Protein AF-A0A177SYW4-F1 (afdb_monomer_lite)

pLDDT: mean 76.99, std 18.17, range [31.78, 97.81]

Radius of gyration: 23.11 Å; chains: 1; bounding box: 56×38×75 Å

InterPro domains:
  IPR057733 UBE2O-like, SH3-B domain [PF23043] (41-109)

Organism: NCBI:txid13290

Sequence (150 aa):
MELITLVVVATRSKVRVLWQDNKQTTEPATGLIPYYNLDEYDVWPGDFVVWERDSADSEHKVGVIQTMDPKERTALVRCYDTQDVAEEDNAAIERTATELVPVFELDVHGPDPVAFGAHRGDIVFISTRPNAPAWAPGRCRLRRLRWLPA

Structure (mmCIF, N/CA/C/O backbone):
data_AF-A0A177SYW4-F1
#
_entry.id   AF-A0A177SYW4-F1
#
loop_
_atom_site.group_PDB
_atom_site.id
_atom_site.type_symbol
_atom_site.label_atom_id
_atom_site.label_alt_id
_atom_site.label_comp_id
_atom_site.label_asym_id
_atom_site.label_entity_id
_atom_site.label_seq_id
_atom_site.pdbx_PDB_ins_code
_atom_site.Cartn_x
_atom_site.Cartn_y
_atom_site.Cartn_z
_atom_site.occupancy
_atom_site.B_iso_or_equiv
_atom_site.auth_seq_id
_atom_site.auth_comp_id
_atom_site.auth_asym_id
_atom_site.auth_atom_id
_atom_site.pdbx_PDB_model_num
ATOM 1 N N . MET A 1 1 ? -20.042 -21.258 50.680 1.00 62.09 1 MET A N 1
ATOM 2 C CA . MET A 1 1 ? -19.468 -21.168 49.322 1.00 62.09 1 MET A CA 1
ATOM 3 C C . MET A 1 1 ? -20.173 -20.003 48.661 1.00 62.09 1 MET A C 1
ATOM 5 O O . MET A 1 1 ? -21.389 -20.057 48.545 1.00 62.09 1 MET A O 1
ATOM 9 N N . GLU A 1 2 ? -19.466 -18.914 48.391 1.00 69.75 2 GLU A N 1
ATOM 10 C CA . GLU A 1 2 ? -20.064 -17.675 47.883 1.00 69.75 2 GLU A CA 1
ATOM 11 C C . GLU A 1 2 ? -19.912 -17.638 46.357 1.00 69.75 2 GLU A C 1
ATOM 13 O O . GLU A 1 2 ? -18.830 -17.919 45.841 1.00 69.75 2 GLU A O 1
ATOM 18 N N . LEU A 1 3 ? -21.004 -17.371 45.634 1.00 74.50 3 LEU A N 1
ATOM 19 C CA . LEU A 1 3 ? -21.021 -17.323 44.171 1.00 74.50 3 LEU A CA 1
ATOM 20 C C . LEU A 1 3 ? -20.802 -15.878 43.714 1.00 74.50 3 LEU A C 1
ATOM 22 O O . LEU A 1 3 ? -21.642 -15.019 43.968 1.00 74.50 3 LEU A O 1
ATOM 26 N N . ILE A 1 4 ? -19.701 -15.623 43.007 1.00 82.25 4 ILE A N 1
ATOM 27 C CA . ILE A 1 4 ? -19.405 -14.314 42.415 1.00 82.25 4 ILE A CA 1
ATOM 28 C C . ILE A 1 4 ? -19.694 -14.389 40.915 1.00 82.25 4 ILE A C 1
ATOM 30 O O . ILE A 1 4 ? -19.001 -15.084 40.173 1.00 82.25 4 ILE A O 1
ATOM 34 N N . THR A 1 5 ? -20.719 -13.668 40.464 1.00 84.62 5 THR A N 1
ATOM 35 C CA . THR A 1 5 ? -21.057 -13.518 39.042 1.00 84.62 5 THR A CA 1
ATOM 36 C C . THR A 1 5 ? -20.522 -12.198 38.500 1.00 84.62 5 THR A C 1
ATOM 38 O O . THR A 1 5 ? -20.840 -11.135 39.028 1.00 84.62 5 THR A O 1
ATOM 41 N N . LEU A 1 6 ? -19.743 -12.263 37.420 1.00 89.62 6 LEU A N 1
ATOM 42 C CA . LEU A 1 6 ? -19.262 -11.100 36.671 1.00 89.62 6 LEU A CA 1
ATOM 43 C C . LEU A 1 6 ? -20.089 -10.929 35.392 1.00 89.62 6 LEU A C 1
ATOM 45 O O . LEU A 1 6 ? -20.439 -11.917 34.747 1.00 89.62 6 LEU A O 1
ATOM 49 N N . VAL A 1 7 ? -20.362 -9.680 35.003 1.00 93.50 7 VAL A N 1
ATOM 50 C CA . VAL A 1 7 ? -21.015 -9.343 33.729 1.00 93.50 7 VAL A CA 1
ATOM 51 C C . VAL A 1 7 ? -20.065 -8.525 32.858 1.00 93.50 7 VAL A C 1
ATOM 53 O O . VAL A 1 7 ? -19.383 -7.619 33.340 1.00 93.50 7 VAL A O 1
ATOM 56 N N . VAL A 1 8 ? -20.004 -8.841 31.566 1.00 93.00 8 VAL A N 1
ATOM 57 C CA . VAL A 1 8 ? -19.232 -8.048 30.604 1.00 93.00 8 VAL A CA 1
ATOM 58 C C . VAL A 1 8 ? -20.008 -6.769 30.300 1.00 93.00 8 VAL A C 1
ATOM 60 O O . VAL A 1 8 ? -21.100 -6.823 29.746 1.00 93.00 8 VAL A O 1
ATOM 63 N N . VAL A 1 9 ? -19.437 -5.616 30.655 1.00 96.06 9 VAL A N 1
ATOM 64 C CA . VAL A 1 9 ? -20.058 -4.298 30.422 1.00 96.06 9 VAL A CA 1
ATOM 65 C C . VAL A 1 9 ? -19.729 -3.709 29.049 1.00 96.06 9 VAL A C 1
ATOM 67 O O . VAL A 1 9 ? -20.495 -2.907 28.527 1.00 96.06 9 VAL A O 1
ATOM 70 N N . ALA A 1 10 ? -18.591 -4.090 28.459 1.00 93.19 10 ALA A N 1
ATOM 71 C CA . ALA A 1 10 ? -18.179 -3.651 27.130 1.00 93.19 10 ALA A CA 1
ATOM 72 C C . ALA A 1 10 ? -17.085 -4.556 26.549 1.00 93.19 10 ALA A C 1
ATOM 74 O O . ALA A 1 10 ? -16.262 -5.109 27.279 1.00 93.19 10 ALA A O 1
ATOM 75 N N . THR A 1 11 ? -17.020 -4.611 25.221 1.00 94.50 11 THR A N 1
ATOM 76 C CA . THR A 1 11 ? -15.909 -5.201 24.466 1.00 94.50 11 THR A CA 1
ATOM 77 C C . THR A 1 11 ? -15.279 -4.117 23.604 1.00 94.50 11 THR A C 1
ATOM 79 O O . THR A 1 11 ? -15.980 -3.297 23.013 1.00 94.50 11 THR A O 1
ATOM 82 N N . ARG A 1 12 ? -13.947 -4.086 23.541 1.00 95.25 12 ARG A N 1
ATOM 83 C CA . ARG A 1 12 ? -13.200 -3.166 22.680 1.00 95.25 12 ARG A CA 1
ATOM 84 C C . ARG A 1 12 ? -12.204 -3.960 21.858 1.00 95.25 12 ARG A C 1
ATOM 86 O O . ARG A 1 12 ? -11.442 -4.743 22.417 1.00 95.25 12 ARG A O 1
ATOM 93 N N . SER A 1 13 ? -12.186 -3.697 20.559 1.00 96.50 13 SER A N 1
ATOM 94 C CA . SER A 1 13 ? -11.245 -4.310 19.627 1.00 96.50 13 SER A CA 1
ATOM 95 C C . SER A 1 13 ? -10.260 -3.264 19.126 1.00 96.50 13 SER A C 1
ATOM 97 O O . SER A 1 13 ? -10.625 -2.112 18.872 1.00 96.50 13 SER A O 1
ATOM 99 N N . LYS A 1 14 ? -9.004 -3.673 18.986 1.00 97.25 14 LYS A N 1
ATOM 100 C CA . LYS A 1 14 ? -7.942 -2.887 18.361 1.00 97.25 14 LYS A CA 1
ATOM 101 C C . LYS A 1 14 ? -7.391 -3.666 17.179 1.00 97.25 14 LYS A C 1
ATOM 103 O O . LYS A 1 14 ? -7.411 -4.896 17.196 1.00 97.25 14 LYS A O 1
ATOM 108 N N . VAL A 1 15 ? -6.888 -2.954 16.186 1.00 96.69 15 VAL A N 1
ATOM 109 C CA . VAL A 1 15 ? -6.254 -3.531 15.003 1.00 96.69 15 VAL A CA 1
ATOM 110 C C . VAL A 1 15 ? -4.842 -2.986 14.870 1.00 96.69 15 VAL A C 1
ATOM 112 O O . VAL A 1 15 ? -4.577 -1.831 15.198 1.00 96.69 15 VAL A O 1
ATOM 115 N N . ARG A 1 16 ? -3.921 -3.835 14.416 1.00 97.31 16 ARG A N 1
ATOM 116 C CA . ARG A 1 16 ? -2.574 -3.409 14.036 1.00 97.31 16 ARG A CA 1
ATOM 117 C C . ARG A 1 16 ? -2.609 -3.032 12.564 1.00 97.31 16 ARG A C 1
ATOM 119 O O . ARG A 1 16 ? -2.961 -3.875 11.744 1.00 97.31 16 ARG A O 1
ATOM 126 N N . VAL A 1 17 ? -2.249 -1.795 12.252 1.00 94.19 17 VAL A N 1
ATOM 127 C CA . VAL A 1 17 ? -2.234 -1.269 10.884 1.00 94.19 17 VAL A CA 1
ATOM 128 C C . VAL A 1 17 ? -0.787 -1.099 10.452 1.00 94.19 17 VAL A C 1
ATOM 130 O O . VAL A 1 17 ? 0.003 -0.528 11.200 1.00 94.19 17 VAL A O 1
ATOM 133 N N . LEU A 1 18 ? -0.445 -1.627 9.277 1.00 92.88 18 LEU A N 1
ATOM 134 C CA . LEU A 1 18 ? 0.788 -1.304 8.565 1.00 92.88 18 LEU A CA 1
ATOM 135 C C . LEU A 1 18 ? 0.424 -0.305 7.468 1.00 92.88 18 LEU A C 1
ATOM 137 O O . LEU A 1 18 ? -0.382 -0.621 6.593 1.00 92.88 18 LEU A O 1
ATOM 141 N N . TRP A 1 19 ? 0.974 0.896 7.561 1.00 91.94 19 TRP A N 1
ATOM 142 C CA . TRP A 1 19 ? 0.714 1.990 6.634 1.00 91.94 19 TRP A CA 1
ATOM 143 C C . TRP A 1 19 ? 1.643 1.912 5.415 1.00 91.94 19 TRP A C 1
ATOM 145 O O . TRP A 1 19 ? 2.671 1.235 5.445 1.00 91.94 19 TRP A O 1
ATOM 155 N N . GLN A 1 20 ? 1.284 2.625 4.344 1.00 91.38 20 GLN A N 1
ATOM 156 C CA . GLN A 1 20 ? 2.084 2.743 3.114 1.00 91.38 20 GLN A CA 1
ATOM 157 C C . GLN A 1 20 ? 3.488 3.317 3.359 1.00 91.38 20 GLN A C 1
ATOM 159 O O . GLN A 1 20 ? 4.413 3.007 2.612 1.00 91.38 20 GLN A O 1
ATOM 164 N N . ASP A 1 21 ? 3.660 4.084 4.439 1.00 92.44 21 ASP A N 1
ATOM 165 C CA . ASP A 1 21 ? 4.946 4.640 4.857 1.00 92.44 21 ASP A CA 1
ATOM 166 C C . ASP A 1 21 ? 5.813 3.651 5.680 1.00 92.44 21 ASP A C 1
ATOM 168 O O . ASP A 1 21 ? 6.806 4.041 6.300 1.00 92.44 21 ASP A O 1
ATOM 172 N N . ASN A 1 22 ? 5.413 2.372 5.733 1.00 91.88 22 ASN A N 1
ATOM 173 C CA . ASN A 1 22 ? 5.931 1.297 6.590 1.00 91.88 22 ASN A CA 1
ATOM 174 C C . ASN A 1 22 ? 5.783 1.511 8.102 1.00 91.88 22 ASN A C 1
ATOM 176 O O . ASN A 1 22 ? 6.253 0.677 8.887 1.00 91.88 22 ASN A O 1
ATOM 180 N N . LYS A 1 23 ? 5.116 2.573 8.569 1.00 93.50 23 LYS A N 1
ATOM 181 C CA . LYS A 1 23 ? 4.844 2.700 10.002 1.00 93.50 23 LYS A CA 1
ATOM 182 C C . LYS A 1 23 ? 3.804 1.679 10.422 1.00 93.50 23 LYS A C 1
ATOM 184 O O . LYS A 1 23 ? 2.840 1.399 9.713 1.00 93.50 23 LYS A O 1
ATOM 189 N N . GLN A 1 24 ? 3.978 1.155 11.629 1.00 95.81 24 GLN A N 1
ATOM 190 C CA . GLN A 1 24 ? 2.995 0.291 12.256 1.00 95.81 24 GLN A CA 1
ATOM 191 C C . GLN A 1 24 ? 2.369 0.993 13.455 1.00 95.81 24 GLN A C 1
ATOM 193 O O . GLN A 1 24 ? 3.074 1.425 14.366 1.00 95.81 24 GLN A O 1
ATOM 198 N N . THR A 1 25 ? 1.041 1.060 13.487 1.00 96.94 25 THR A N 1
ATOM 199 C CA . THR A 1 25 ? 0.302 1.605 14.630 1.00 96.94 25 THR A CA 1
ATOM 200 C C . THR A 1 25 ? -0.769 0.632 15.113 1.00 96.94 25 THR A C 1
ATOM 202 O O . THR A 1 25 ? -1.056 -0.389 14.482 1.00 96.94 25 THR A O 1
ATOM 205 N N . THR A 1 26 ? -1.311 0.892 16.303 1.00 97.81 26 THR A N 1
ATOM 206 C CA . THR A 1 26 ? -2.422 0.120 16.868 1.00 97.81 26 THR A CA 1
ATOM 207 C C . THR A 1 26 ? -3.604 1.048 17.070 1.00 97.81 26 THR A C 1
ATOM 209 O O . THR A 1 26 ? -3.602 1.859 17.994 1.00 97.81 26 THR A O 1
ATOM 212 N N . GLU A 1 27 ? -4.627 0.874 16.245 1.00 97.31 27 GLU A N 1
ATOM 213 C CA . GLU A 1 27 ? -5.792 1.750 16.201 1.00 97.31 27 GLU A CA 1
ATOM 214 C C . GLU A 1 27 ? -7.022 1.070 16.815 1.00 97.31 27 GLU A C 1
ATOM 216 O O . GLU A 1 27 ? -7.153 -0.161 16.764 1.00 97.31 27 GLU A O 1
ATOM 221 N N . PRO A 1 28 ? -7.956 1.827 17.420 1.00 96.56 28 PRO A N 1
ATOM 222 C CA . PRO A 1 28 ? -9.266 1.286 17.753 1.00 96.56 28 PRO A CA 1
ATOM 223 C C . PRO A 1 28 ? -9.970 0.839 16.468 1.00 96.56 28 PRO A C 1
ATOM 225 O O . PRO A 1 28 ? -10.005 1.578 15.489 1.00 96.56 28 PRO A O 1
ATOM 228 N N . ALA A 1 29 ? -10.591 -0.344 16.479 1.00 94.38 29 ALA A N 1
ATOM 229 C CA . ALA A 1 29 ? -11.269 -0.874 15.291 1.00 94.38 29 ALA A CA 1
ATOM 230 C C . ALA A 1 29 ? -12.380 0.062 14.769 1.00 94.38 29 ALA A C 1
ATOM 232 O O . ALA A 1 29 ? -12.684 0.066 13.584 1.00 94.38 29 ALA A O 1
ATOM 233 N N . THR A 1 30 ? -12.960 0.881 15.648 1.00 94.94 30 THR A N 1
ATOM 234 C CA . THR A 1 30 ? -13.989 1.879 15.322 1.00 94.94 30 THR A CA 1
ATOM 235 C C . THR A 1 30 ? -13.433 3.204 14.791 1.00 94.94 30 THR A C 1
ATOM 237 O O . THR A 1 30 ? -14.216 4.077 14.440 1.00 94.94 30 THR A O 1
ATOM 240 N N . GLY A 1 31 ? -12.111 3.400 14.805 1.00 94.56 31 GLY A N 1
ATOM 241 C CA . GLY A 1 31 ? -11.451 4.630 14.353 1.00 94.56 31 GLY A CA 1
ATOM 242 C C . GLY A 1 31 ? -10.997 4.598 12.894 1.00 94.56 31 GLY A C 1
ATOM 243 O O . GLY A 1 31 ? -10.469 5.593 12.412 1.00 94.56 31 GLY A O 1
ATOM 244 N N . LEU A 1 32 ? -11.183 3.475 12.199 1.00 93.38 32 LEU A N 1
ATOM 245 C CA . LEU A 1 32 ? -10.793 3.306 10.803 1.00 93.38 32 LEU A CA 1
ATOM 246 C C . LEU A 1 32 ? -12.027 3.273 9.909 1.00 93.38 32 LEU A C 1
ATOM 248 O O . LEU A 1 32 ? -13.035 2.650 10.247 1.00 93.38 32 LEU A O 1
ATOM 252 N N . ILE A 1 33 ? -11.916 3.907 8.747 1.00 91.25 33 ILE A N 1
ATOM 253 C CA . ILE A 1 33 ? -12.911 3.820 7.681 1.00 91.25 33 ILE A CA 1
ATOM 254 C C . ILE A 1 33 ? -12.360 2.950 6.547 1.00 91.25 33 ILE A C 1
ATOM 256 O O . ILE A 1 33 ? -11.164 3.024 6.258 1.00 91.25 33 ILE A O 1
ATOM 260 N N . PRO A 1 34 ? -13.192 2.119 5.901 1.00 85.81 34 PRO A N 1
ATOM 261 C CA . PRO A 1 34 ? -12.748 1.378 4.732 1.00 85.81 34 PRO A CA 1
ATOM 262 C C . PRO A 1 34 ? -12.429 2.342 3.590 1.00 85.81 34 PRO A C 1
ATOM 264 O O . PRO A 1 34 ? -13.209 3.250 3.293 1.00 85.81 34 PRO A O 1
ATOM 267 N N . TYR A 1 35 ? -11.292 2.117 2.944 1.00 84.19 35 TYR A N 1
ATOM 268 C CA . TYR A 1 35 ? -10.895 2.838 1.746 1.00 84.19 35 TYR A CA 1
ATOM 269 C C . TYR A 1 35 ? -11.368 2.038 0.526 1.00 84.19 35 TYR A C 1
ATOM 271 O O . TYR A 1 35 ? -10.844 0.963 0.249 1.00 84.19 35 TYR A O 1
ATOM 279 N N . TYR A 1 36 ? -12.450 2.499 -0.112 1.00 77.06 36 TYR A N 1
ATOM 280 C CA . TYR A 1 36 ? -13.173 1.736 -1.144 1.00 77.06 36 TYR A CA 1
ATOM 281 C C . TYR A 1 36 ? -12.686 1.990 -2.570 1.00 77.06 36 TYR A C 1
ATOM 283 O O . TYR A 1 36 ? -12.792 1.101 -3.409 1.00 77.06 36 TYR A O 1
ATOM 291 N N . ASN A 1 37 ? -12.197 3.198 -2.837 1.00 78.50 37 ASN A N 1
ATOM 292 C CA . ASN A 1 37 ? -11.780 3.620 -4.164 1.00 78.50 37 ASN A CA 1
ATOM 293 C C . ASN A 1 37 ? -10.261 3.718 -4.145 1.00 78.50 37 ASN A C 1
ATOM 295 O O . ASN A 1 37 ? -9.735 4.748 -3.737 1.00 78.50 37 ASN A O 1
ATOM 299 N N . LEU A 1 38 ? -9.592 2.626 -4.508 1.00 83.81 38 LEU A N 1
ATOM 300 C CA . LEU A 1 38 ? -8.164 2.669 -4.801 1.00 83.81 38 LEU A CA 1
ATOM 301 C C . LEU A 1 38 ? -8.011 3.372 -6.149 1.00 83.81 38 LEU A C 1
ATOM 303 O O . LEU A 1 38 ? -8.700 2.998 -7.103 1.00 83.81 38 LEU A O 1
ATOM 307 N N . ASP A 1 39 ? -7.207 4.429 -6.191 1.00 82.19 39 ASP A N 1
ATOM 308 C CA . ASP A 1 39 ? -6.888 5.116 -7.439 1.00 82.19 39 ASP A CA 1
ATOM 309 C C . ASP A 1 39 ? -5.659 4.480 -8.117 1.00 82.19 39 ASP A C 1
ATOM 311 O O . ASP A 1 39 ? -4.966 3.646 -7.534 1.00 82.19 39 ASP A O 1
ATOM 315 N N . GLU A 1 40 ? -5.415 4.836 -9.380 1.00 79.94 40 GLU A N 1
ATOM 316 C CA . GLU A 1 40 ? -4.275 4.325 -10.163 1.00 79.94 40 GLU A CA 1
ATOM 317 C C . GLU A 1 40 ? -2.910 4.807 -9.633 1.00 79.94 40 GLU A C 1
ATOM 319 O O . GLU A 1 40 ? -1.878 4.246 -9.986 1.00 79.94 40 GLU A O 1
ATOM 324 N N . TYR A 1 41 ? -2.905 5.810 -8.748 1.00 87.94 41 TYR A N 1
ATOM 325 C CA . TYR A 1 41 ? -1.714 6.388 -8.124 1.00 87.94 41 TYR A CA 1
ATOM 326 C C . TYR A 1 41 ? -1.543 5.940 -6.664 1.00 87.94 41 TYR A C 1
ATOM 328 O O . TYR A 1 41 ? -0.713 6.484 -5.926 1.00 87.94 41 TYR A O 1
ATOM 336 N N . ASP A 1 42 ? -2.325 4.962 -6.213 1.00 89.75 42 ASP A N 1
ATOM 337 C CA . ASP A 1 42 ? -2.148 4.345 -4.916 1.00 89.75 42 ASP A CA 1
ATOM 338 C C . ASP A 1 42 ? -1.209 3.151 -5.083 1.00 89.75 42 ASP A C 1
ATOM 340 O O . ASP A 1 42 ? -1.530 2.151 -5.723 1.00 89.75 42 ASP A O 1
ATOM 344 N N . VAL A 1 43 ? -0.028 3.269 -4.480 1.00 91.44 43 VAL A N 1
ATOM 345 C CA . VAL A 1 43 ? 1.005 2.231 -4.483 1.00 91.44 43 VAL A CA 1
ATOM 346 C C . VAL A 1 43 ? 1.322 1.780 -3.061 1.00 91.44 43 VAL A C 1
ATOM 348 O O . VAL A 1 43 ? 1.174 2.533 -2.089 1.00 91.44 43 VAL A O 1
ATOM 351 N N . TRP A 1 44 ? 1.761 0.536 -2.913 1.00 90.94 44 TRP A N 1
ATOM 352 C CA . TRP A 1 44 ? 2.121 -0.080 -1.642 1.00 90.94 44 TRP A CA 1
ATOM 353 C C . TRP A 1 44 ? 3.547 -0.629 -1.665 1.00 90.94 44 TRP A C 1
ATOM 355 O O . TRP A 1 44 ? 4.044 -1.051 -2.706 1.00 90.94 44 TRP A O 1
ATOM 365 N N . PRO A 1 45 ? 4.211 -0.687 -0.496 1.00 92.31 45 PRO A N 1
ATOM 366 C CA . PRO A 1 45 ? 5.465 -1.413 -0.354 1.00 92.31 45 PRO A CA 1
ATOM 367 C C . PRO A 1 45 ? 5.376 -2.834 -0.928 1.00 92.31 45 PRO A C 1
ATOM 369 O O . PRO A 1 45 ? 4.522 -3.625 -0.516 1.00 92.31 45 PRO A O 1
ATOM 372 N N . GLY A 1 46 ? 6.289 -3.155 -1.844 1.00 90.38 46 GLY A N 1
ATOM 373 C CA . GLY A 1 46 ? 6.355 -4.430 -2.555 1.00 90.38 46 GLY A CA 1
ATOM 374 C C . GLY A 1 46 ? 5.711 -4.435 -3.942 1.00 90.38 46 GLY A C 1
ATOM 375 O O . GLY A 1 46 ? 5.934 -5.400 -4.670 1.00 90.38 46 GLY A O 1
ATOM 376 N N . ASP A 1 47 ? 4.970 -3.394 -4.323 1.00 90.19 47 ASP A N 1
ATOM 377 C CA . ASP A 1 47 ? 4.411 -3.298 -5.672 1.00 90.19 47 ASP A CA 1
ATOM 378 C C . ASP A 1 47 ? 5.531 -3.105 -6.701 1.00 90.19 47 ASP A C 1
ATOM 380 O O . ASP A 1 47 ? 6.510 -2.388 -6.455 1.00 90.19 47 ASP A O 1
ATOM 384 N N . PHE A 1 48 ? 5.382 -3.769 -7.846 1.00 90.25 48 PHE A N 1
ATOM 385 C CA . PHE A 1 48 ? 6.246 -3.576 -9.003 1.00 90.25 48 PHE A CA 1
ATOM 386 C C . PHE A 1 48 ? 5.709 -2.423 -9.836 1.00 90.25 48 PHE A C 1
ATOM 388 O O . PHE A 1 48 ? 4.511 -2.340 -10.085 1.00 90.25 48 PHE A O 1
ATOM 395 N N . VAL A 1 49 ? 6.609 -1.550 -10.266 1.00 90.25 49 VAL A N 1
ATOM 396 C CA . VAL A 1 49 ? 6.282 -0.395 -11.096 1.00 90.25 49 VAL A CA 1
ATOM 397 C C . VAL A 1 49 ? 7.274 -0.274 -12.234 1.00 90.25 49 VAL A C 1
ATOM 399 O O . VAL A 1 49 ? 8.445 -0.648 -12.106 1.00 90.25 49 VAL A O 1
ATOM 402 N N . VAL A 1 50 ? 6.808 0.280 -13.339 1.00 89.50 50 VAL A N 1
ATOM 403 C CA . VAL A 1 50 ? 7.653 0.805 -14.400 1.00 89.50 50 VAL A CA 1
ATOM 404 C C . VAL A 1 50 ? 7.740 2.305 -14.213 1.00 89.50 50 VAL A C 1
ATOM 406 O O . VAL A 1 50 ? 6.729 2.981 -14.055 1.00 89.50 50 VAL A O 1
ATOM 409 N N . TRP A 1 51 ? 8.958 2.822 -14.214 1.00 86.94 51 TRP A N 1
ATOM 410 C CA . TRP A 1 51 ? 9.191 4.251 -14.224 1.00 86.94 51 TRP A CA 1
ATOM 411 C C . TRP A 1 51 ? 9.584 4.694 -15.627 1.00 86.94 51 TRP A C 1
ATOM 413 O O . TRP A 1 51 ? 10.628 4.290 -16.156 1.00 86.94 51 TRP A O 1
ATOM 423 N N . GLU A 1 52 ? 8.729 5.519 -16.226 1.00 74.50 52 GLU A N 1
ATOM 424 C CA . GLU A 1 52 ? 8.983 6.163 -17.508 1.00 74.50 52 GLU A CA 1
ATOM 425 C C . GLU A 1 52 ? 9.640 7.519 -17.251 1.00 74.50 52 GLU A C 1
ATOM 427 O O . GLU A 1 52 ? 9.029 8.429 -16.700 1.00 74.50 52 GLU A O 1
ATOM 432 N N . ARG A 1 53 ? 10.914 7.661 -17.623 1.00 69.62 53 ARG A N 1
ATOM 433 C CA . ARG A 1 53 ? 11.578 8.967 -17.610 1.00 69.62 53 ARG A CA 1
ATOM 434 C C . ARG A 1 53 ? 11.335 9.653 -18.955 1.00 69.62 53 ARG A C 1
ATOM 436 O O . ARG A 1 53 ? 11.543 9.046 -20.000 1.00 69.62 53 ARG A O 1
ATOM 443 N N . ASP A 1 54 ? 10.993 10.939 -18.928 1.00 61.22 54 ASP A N 1
ATOM 444 C CA . ASP A 1 54 ? 10.703 11.779 -20.110 1.00 61.22 54 ASP A CA 1
ATOM 445 C C . ASP A 1 54 ? 11.887 11.995 -21.085 1.00 61.22 54 ASP A C 1
ATOM 447 O O . ASP A 1 54 ? 11.792 12.751 -22.056 1.00 61.22 54 ASP A O 1
ATOM 451 N N . SER A 1 55 ? 13.041 11.368 -20.857 1.00 56.91 55 SER A N 1
ATOM 452 C CA . SER A 1 55 ? 14.180 11.456 -21.771 1.00 56.91 55 SER A CA 1
ATOM 453 C C . SER A 1 55 ? 14.035 10.446 -22.909 1.00 56.91 55 SER A C 1
ATOM 455 O O . SER A 1 55 ? 13.938 9.250 -22.680 1.00 56.91 55 SER A O 1
ATOM 457 N N . ALA A 1 56 ? 14.105 10.915 -24.157 1.00 52.56 56 ALA A N 1
ATOM 458 C CA . ALA A 1 56 ? 13.979 10.086 -25.365 1.00 52.56 56 ALA A CA 1
ATOM 459 C C . ALA A 1 56 ? 14.983 8.910 -25.474 1.00 52.56 56 ALA A C 1
ATOM 461 O O . ALA A 1 56 ? 14.797 8.041 -26.322 1.00 52.56 56 ALA A O 1
ATOM 462 N N . ASP A 1 57 ? 16.005 8.879 -24.612 1.00 54.00 57 ASP A N 1
ATOM 463 C CA . ASP A 1 57 ? 17.035 7.838 -24.533 1.00 54.00 57 ASP A CA 1
ATOM 464 C C . ASP A 1 57 ? 16.983 7.015 -23.225 1.00 54.00 57 ASP A C 1
ATOM 466 O O . ASP A 1 57 ? 17.860 6.182 -22.995 1.00 54.00 57 ASP A O 1
ATOM 470 N N . SER A 1 58 ? 16.017 7.244 -22.323 1.00 57.38 58 SER A N 1
ATOM 471 C CA . SER A 1 58 ? 15.930 6.474 -21.074 1.00 57.38 58 SER A CA 1
ATOM 472 C C . SER A 1 58 ? 15.117 5.199 -21.238 1.00 57.38 58 SER A C 1
ATOM 474 O O . SER A 1 58 ? 13.917 5.241 -21.496 1.00 57.38 58 SER A O 1
ATOM 476 N N . GLU A 1 59 ? 15.780 4.067 -21.021 1.00 63.41 59 GLU A N 1
ATOM 477 C CA . GLU A 1 59 ? 15.140 2.763 -20.871 1.00 63.41 59 GLU A CA 1
ATOM 478 C C . GLU A 1 59 ? 14.140 2.785 -19.700 1.00 63.41 59 GLU A C 1
ATOM 480 O O . GLU A 1 59 ? 14.405 3.374 -18.646 1.00 63.41 59 GLU A O 1
ATOM 485 N N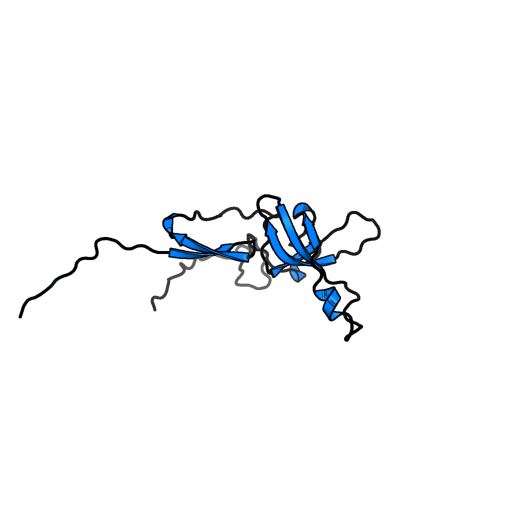 . HIS A 1 60 ? 12.986 2.139 -19.894 1.00 69.62 60 HIS A N 1
ATOM 486 C CA . HIS A 1 60 ? 11.991 1.918 -18.847 1.00 69.62 60 HIS A CA 1
ATOM 487 C C . HIS A 1 60 ? 12.643 1.193 -17.667 1.00 69.62 60 HIS A C 1
ATOM 489 O O . HIS A 1 60 ? 13.114 0.062 -17.812 1.00 69.62 60 HIS A O 1
ATOM 495 N N . LYS A 1 61 ? 12.662 1.824 -16.490 1.00 81.62 61 LYS A N 1
ATOM 496 C CA . LYS A 1 61 ? 13.249 1.212 -15.295 1.00 81.62 61 LYS A CA 1
ATOM 497 C C . LYS A 1 61 ? 12.183 0.464 -14.523 1.00 81.62 61 LYS A C 1
ATOM 499 O O . LYS A 1 61 ? 11.189 1.052 -14.105 1.00 81.62 61 LYS A O 1
ATOM 504 N N . VAL A 1 62 ? 12.407 -0.826 -14.298 1.00 87.12 62 VAL A N 1
ATOM 505 C CA . VAL A 1 62 ? 11.561 -1.612 -13.398 1.00 87.12 62 VAL A CA 1
ATOM 506 C C . VAL A 1 62 ? 12.008 -1.349 -11.969 1.00 87.12 62 VAL A C 1
ATOM 508 O O . VAL A 1 62 ? 13.198 -1.394 -11.650 1.00 87.12 62 VAL A O 1
ATOM 511 N N . GLY A 1 63 ? 11.052 -1.079 -11.093 1.00 89.75 63 GLY A N 1
ATOM 512 C CA . GLY A 1 63 ? 11.309 -0.803 -9.694 1.00 89.75 63 GLY A CA 1
ATOM 513 C C . GLY A 1 63 ? 10.335 -1.504 -8.765 1.00 89.75 63 GLY A C 1
ATOM 514 O O . GLY A 1 63 ? 9.260 -1.943 -9.162 1.00 89.75 63 GLY A O 1
ATOM 515 N N . VAL A 1 64 ? 10.735 -1.608 -7.501 1.00 92.06 64 VAL A N 1
ATOM 516 C CA . VAL A 1 64 ? 9.879 -2.086 -6.414 1.00 92.06 64 VAL A CA 1
ATOM 517 C C . VAL A 1 64 ? 9.706 -0.974 -5.394 1.00 92.06 64 VAL A C 1
ATOM 519 O O . VAL A 1 64 ? 10.692 -0.460 -4.846 1.00 92.06 64 VAL A O 1
ATOM 522 N N . ILE A 1 65 ? 8.454 -0.644 -5.095 1.00 94.00 65 ILE A N 1
ATOM 523 C CA . ILE A 1 65 ? 8.100 0.355 -4.089 1.00 94.00 65 ILE A CA 1
ATOM 524 C C . ILE A 1 65 ? 8.592 -0.104 -2.719 1.00 94.00 65 ILE A C 1
ATOM 526 O O . ILE A 1 65 ? 8.301 -1.209 -2.264 1.00 94.00 65 ILE A O 1
ATOM 530 N N . GLN A 1 66 ? 9.339 0.755 -2.038 1.00 94.75 66 GLN A N 1
ATOM 531 C CA . GLN A 1 66 ? 9.788 0.522 -0.669 1.00 94.75 66 GLN A CA 1
ATOM 532 C C . GLN A 1 66 ? 8.852 1.182 0.337 1.00 94.75 66 GLN A C 1
ATOM 534 O O . GLN A 1 66 ? 8.552 0.589 1.366 1.00 94.75 66 GLN A O 1
ATOM 539 N N . THR A 1 67 ? 8.405 2.407 0.063 1.00 95.56 67 THR A N 1
ATOM 540 C CA . THR A 1 67 ? 7.512 3.192 0.926 1.00 95.56 67 THR A CA 1
ATOM 541 C C . THR A 1 67 ? 6.852 4.309 0.117 1.00 95.56 67 THR A C 1
ATOM 543 O O . THR A 1 67 ? 7.385 4.699 -0.922 1.00 95.56 67 THR A O 1
ATOM 546 N N . MET A 1 68 ? 5.705 4.810 0.573 1.00 94.12 68 MET A N 1
ATOM 547 C CA . MET A 1 68 ? 4.903 5.823 -0.118 1.00 94.12 68 MET A CA 1
ATOM 548 C C . MET A 1 68 ? 4.383 6.880 0.862 1.00 94.12 68 MET A C 1
ATOM 550 O O . MET A 1 68 ? 3.825 6.541 1.910 1.00 94.12 68 MET A O 1
ATOM 554 N N . ASP A 1 69 ? 4.537 8.158 0.505 1.00 94.00 69 ASP A N 1
ATOM 555 C CA . ASP A 1 69 ? 3.889 9.284 1.175 1.00 94.00 69 ASP A CA 1
ATOM 556 C C . ASP A 1 69 ? 2.578 9.643 0.447 1.00 94.00 69 ASP A C 1
ATOM 558 O O . ASP A 1 69 ? 2.607 10.233 -0.639 1.00 94.00 69 ASP A O 1
ATOM 562 N N . PRO A 1 70 ? 1.407 9.338 1.038 1.00 88.75 70 PRO A N 1
ATOM 563 C CA . PRO A 1 70 ? 0.121 9.622 0.413 1.00 88.75 70 PRO A CA 1
ATOM 564 C C . PRO A 1 70 ? -0.202 11.119 0.322 1.00 88.75 70 PRO A C 1
ATOM 566 O O . PRO A 1 70 ? -1.048 11.493 -0.487 1.00 88.75 70 PRO A O 1
ATOM 569 N N . LYS A 1 71 ? 0.426 11.984 1.134 1.00 90.75 71 LYS A N 1
ATOM 570 C CA . LYS A 1 71 ? 0.162 13.432 1.114 1.00 90.75 71 LYS A CA 1
ATOM 571 C C . LYS A 1 71 ? 0.888 14.114 -0.031 1.00 90.75 71 LYS A C 1
ATOM 573 O O . LYS A 1 71 ? 0.271 14.869 -0.771 1.00 90.75 71 LYS A O 1
ATOM 578 N N . GLU A 1 72 ? 2.176 13.820 -0.164 1.00 93.25 72 GLU A N 1
ATOM 579 C CA . GLU A 1 72 ? 3.024 14.400 -1.209 1.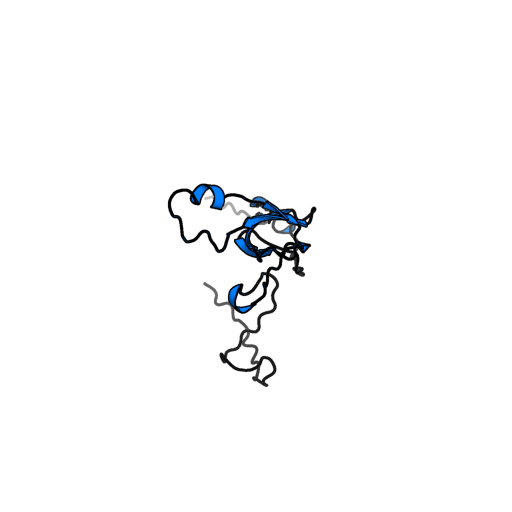00 93.25 72 GLU A CA 1
ATOM 580 C C . GLU A 1 72 ? 2.926 13.630 -2.532 1.00 93.25 72 GLU A C 1
ATOM 582 O O . GLU A 1 72 ? 3.447 14.085 -3.544 1.00 93.25 72 GLU A O 1
ATOM 587 N N . ARG A 1 73 ? 2.258 12.466 -2.535 1.00 92.75 73 ARG A N 1
ATOM 588 C CA . ARG A 1 73 ? 2.151 11.558 -3.687 1.00 92.75 73 ARG A CA 1
ATOM 589 C C . ARG A 1 73 ? 3.530 11.187 -4.251 1.00 92.75 73 ARG A C 1
ATOM 591 O O . ARG A 1 73 ? 3.753 11.206 -5.460 1.00 92.75 73 ARG A O 1
ATOM 598 N N . THR A 1 74 ? 4.456 10.838 -3.357 1.00 95.38 74 THR A N 1
ATOM 599 C CA . THR A 1 74 ? 5.826 10.427 -3.704 1.00 95.38 74 THR A CA 1
ATOM 600 C C . THR A 1 74 ? 6.161 9.076 -3.094 1.00 95.38 74 THR A C 1
ATOM 602 O O . THR A 1 74 ? 5.821 8.796 -1.944 1.00 95.38 74 THR A O 1
ATOM 605 N N . ALA A 1 75 ? 6.861 8.241 -3.852 1.00 95.56 75 ALA A N 1
ATOM 606 C CA . ALA A 1 75 ? 7.284 6.922 -3.421 1.00 95.56 75 ALA A CA 1
ATOM 607 C C . ALA A 1 75 ? 8.806 6.797 -3.456 1.00 95.56 75 ALA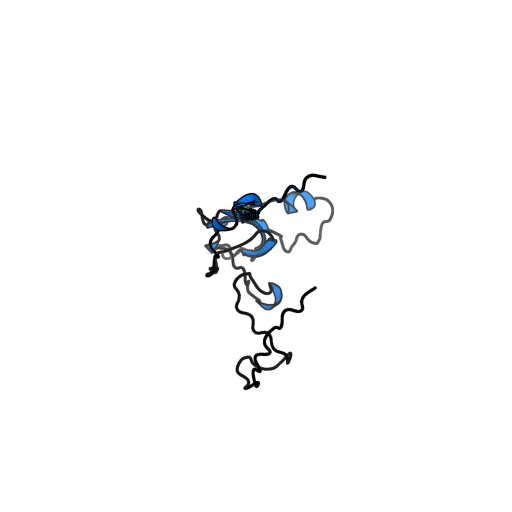 A C 1
ATOM 609 O O . ALA A 1 75 ? 9.478 7.346 -4.325 1.00 95.56 75 ALA A O 1
ATOM 610 N N . LEU A 1 76 ? 9.356 6.039 -2.510 1.00 95.31 76 LEU A N 1
ATOM 611 C CA . LEU A 1 76 ? 10.732 5.569 -2.597 1.00 95.31 76 LEU A CA 1
ATOM 612 C C . LEU A 1 76 ? 10.743 4.259 -3.375 1.00 95.31 76 LEU A C 1
ATOM 614 O O . LEU A 1 76 ? 10.187 3.256 -2.921 1.00 95.31 76 LEU A O 1
ATOM 618 N N . VAL A 1 77 ? 11.400 4.267 -4.527 1.00 94.00 77 VAL A N 1
ATOM 619 C CA . VAL A 1 77 ? 11.453 3.151 -5.467 1.00 94.00 77 VAL A CA 1
ATOM 620 C C . VAL A 1 77 ? 12.867 2.601 -5.508 1.00 94.00 77 VAL A C 1
ATOM 622 O O . VAL A 1 77 ? 13.832 3.335 -5.705 1.00 94.00 77 VAL A O 1
ATOM 625 N N . ARG A 1 78 ? 13.008 1.290 -5.326 1.00 91.94 78 ARG A N 1
ATOM 626 C CA . ARG A 1 78 ? 14.260 0.592 -5.622 1.00 91.94 78 ARG A CA 1
ATOM 627 C C . ARG A 1 78 ? 14.224 0.159 -7.079 1.00 91.94 78 ARG A C 1
ATOM 629 O O . ARG A 1 78 ? 13.462 -0.748 -7.403 1.00 91.94 78 ARG A O 1
ATOM 636 N N . CYS A 1 79 ? 15.011 0.814 -7.921 1.00 87.56 79 CYS A N 1
ATOM 637 C CA . CYS A 1 79 ? 15.108 0.489 -9.341 1.00 87.56 79 CYS A CA 1
ATOM 638 C C . CYS A 1 79 ? 16.092 -0.664 -9.569 1.00 87.56 79 CYS A C 1
ATOM 640 O O . CYS A 1 79 ? 17.054 -0.817 -8.817 1.00 87.56 79 CYS A O 1
ATOM 642 N N . TYR A 1 80 ? 15.858 -1.440 -10.619 1.00 81.56 80 TYR A N 1
ATOM 643 C CA . TYR A 1 80 ? 16.756 -2.483 -11.099 1.00 81.56 80 TYR A CA 1
ATOM 644 C C . TYR A 1 80 ? 17.125 -2.165 -12.545 1.00 81.56 80 TYR A C 1
ATOM 646 O O . TYR A 1 80 ? 16.232 -1.882 -13.350 1.00 81.56 80 TYR A O 1
ATOM 654 N N . ASP A 1 81 ? 18.417 -2.180 -12.869 1.00 70.38 81 ASP A N 1
ATOM 655 C CA . ASP A 1 81 ? 18.854 -2.065 -14.253 1.00 70.38 81 ASP A CA 1
ATOM 656 C C . ASP A 1 81 ? 18.774 -3.441 -14.925 1.00 70.38 81 ASP A C 1
ATOM 658 O O . ASP A 1 81 ? 19.091 -4.481 -14.337 1.00 70.38 81 ASP A O 1
ATOM 662 N N . THR A 1 82 ? 18.349 -3.466 -16.182 1.00 59.38 82 THR A N 1
ATOM 663 C CA . THR A 1 82 ? 18.337 -4.680 -17.004 1.00 59.38 82 THR A CA 1
ATOM 664 C C . THR A 1 82 ? 19.740 -5.249 -17.244 1.00 59.38 82 THR A C 1
ATOM 666 O O . THR A 1 82 ? 19.863 -6.427 -17.584 1.00 59.38 82 THR A O 1
ATOM 669 N N . GLN A 1 83 ? 20.798 -4.458 -17.037 1.00 55.03 83 GLN A N 1
ATOM 670 C CA . GLN A 1 83 ? 22.196 -4.874 -17.213 1.00 55.03 83 GLN A CA 1
ATOM 671 C C . GLN A 1 83 ? 22.835 -5.500 -15.954 1.00 55.03 83 GLN A C 1
ATOM 673 O O . GLN A 1 83 ? 23.886 -6.135 -16.055 1.00 55.03 83 GLN A O 1
ATOM 678 N N . ASP A 1 84 ? 22.181 -5.425 -14.788 1.00 50.53 84 ASP A N 1
ATOM 679 C CA . ASP A 1 84 ? 22.754 -5.805 -13.480 1.00 50.53 84 ASP A CA 1
ATOM 680 C C . ASP A 1 84 ? 22.880 -7.322 -13.235 1.00 50.53 84 ASP A C 1
ATOM 682 O O . ASP A 1 84 ? 23.351 -7.763 -12.183 1.00 50.53 84 ASP A O 1
ATOM 686 N N . VAL A 1 85 ? 22.453 -8.156 -14.186 1.00 52.81 85 VAL A N 1
ATOM 687 C CA . VAL A 1 85 ? 22.437 -9.622 -14.032 1.00 52.81 85 VAL A CA 1
ATOM 688 C C . VAL A 1 85 ? 23.807 -10.271 -14.296 1.00 52.81 85 VAL A C 1
ATOM 690 O O . VAL A 1 85 ? 23.954 -11.472 -14.084 1.00 52.81 85 VAL A O 1
ATOM 693 N N . ALA A 1 86 ? 24.803 -9.512 -14.772 1.00 52.00 86 ALA A N 1
ATOM 694 C CA . ALA A 1 86 ? 26.057 -10.065 -15.296 1.00 52.00 86 ALA A CA 1
ATOM 695 C C . ALA A 1 86 ? 27.288 -9.963 -14.369 1.00 52.00 86 ALA A C 1
ATOM 697 O O . ALA A 1 86 ? 28.269 -10.661 -14.624 1.00 52.00 86 ALA A O 1
ATOM 698 N N . GLU A 1 87 ? 27.277 -9.153 -13.302 1.00 53.53 87 GLU A N 1
ATOM 699 C CA . GLU A 1 87 ? 28.472 -8.932 -12.464 1.00 53.53 87 GLU A CA 1
ATOM 700 C C . GLU A 1 87 ? 28.183 -9.133 -10.964 1.00 53.53 87 GLU A C 1
ATOM 702 O O . GLU A 1 87 ? 27.546 -8.318 -10.294 1.00 53.53 87 GLU A O 1
ATOM 707 N N . GLU A 1 88 ? 28.642 -10.265 -10.420 1.00 56.97 88 GLU A N 1
ATOM 708 C CA . GLU A 1 88 ? 28.138 -10.802 -9.147 1.00 56.97 88 GLU A CA 1
ATOM 709 C C . GLU A 1 88 ? 28.706 -10.150 -7.868 1.00 56.97 88 GLU A C 1
ATOM 711 O O . GLU A 1 88 ? 28.027 -10.204 -6.842 1.00 56.97 88 GLU A O 1
ATOM 716 N N . ASP A 1 89 ? 29.848 -9.448 -7.893 1.00 54.12 89 ASP A N 1
ATOM 717 C CA . ASP A 1 89 ? 30.560 -9.117 -6.637 1.00 54.12 89 ASP A CA 1
ATOM 718 C C . ASP A 1 89 ? 30.567 -7.634 -6.195 1.00 54.12 89 ASP A C 1
ATOM 720 O O . ASP A 1 89 ? 30.734 -7.371 -5.004 1.00 54.12 89 ASP A O 1
ATOM 724 N N . ASN A 1 90 ? 30.307 -6.650 -7.072 1.00 51.66 90 ASN A N 1
ATOM 725 C CA . ASN A 1 90 ? 30.209 -5.220 -6.684 1.00 51.66 90 ASN A CA 1
ATOM 726 C C . ASN A 1 90 ? 28.782 -4.637 -6.779 1.00 51.66 90 ASN A C 1
ATOM 728 O O . ASN A 1 90 ? 28.483 -3.615 -6.162 1.00 51.66 90 ASN A O 1
ATOM 732 N N . ALA A 1 91 ? 27.868 -5.320 -7.476 1.00 52.41 91 ALA A N 1
ATOM 733 C CA . ALA A 1 91 ? 26.509 -4.848 -7.755 1.00 52.41 91 ALA A CA 1
ATOM 734 C C . ALA A 1 91 ? 25.540 -4.910 -6.552 1.00 52.41 91 ALA A C 1
ATOM 736 O O . ALA A 1 91 ? 24.422 -4.406 -6.622 1.00 52.41 91 ALA A O 1
ATOM 737 N N . ALA A 1 92 ? 25.912 -5.533 -5.427 1.00 52.22 92 ALA A N 1
ATOM 738 C CA . ALA A 1 92 ? 25.015 -5.674 -4.270 1.00 52.22 92 ALA A CA 1
ATOM 739 C C . ALA A 1 92 ? 24.752 -4.348 -3.522 1.00 52.22 92 ALA A C 1
ATOM 741 O O . ALA A 1 92 ? 23.713 -4.199 -2.877 1.00 52.22 92 ALA A O 1
ATOM 742 N N . ILE A 1 93 ? 25.676 -3.384 -3.611 1.00 51.00 93 ILE A N 1
ATOM 743 C CA . ILE A 1 93 ? 25.576 -2.091 -2.917 1.00 51.00 93 ILE A CA 1
ATOM 744 C C . ILE A 1 93 ? 24.693 -1.115 -3.715 1.00 51.00 93 ILE A C 1
ATOM 746 O O . ILE A 1 93 ? 23.835 -0.457 -3.127 1.00 51.00 93 ILE A O 1
ATOM 750 N N . GLU A 1 94 ? 24.815 -1.090 -5.046 1.00 52.28 94 GLU A N 1
ATOM 751 C CA . GLU A 1 94 ? 23.972 -0.267 -5.931 1.00 52.28 94 GLU A CA 1
ATOM 752 C C . GLU A 1 94 ? 22.531 -0.790 -6.036 1.00 52.28 94 GLU A C 1
ATOM 754 O O . GLU A 1 94 ? 21.598 0.011 -6.039 1.00 52.28 94 GLU A O 1
ATOM 759 N N . ARG A 1 95 ? 22.317 -2.114 -5.925 1.00 53.72 95 ARG A N 1
ATOM 760 C CA . ARG A 1 95 ? 20.984 -2.751 -5.797 1.00 53.72 95 ARG A CA 1
ATOM 761 C C . ARG A 1 95 ? 20.131 -2.230 -4.632 1.00 53.72 95 ARG A C 1
ATOM 763 O O . ARG A 1 95 ? 18.944 -2.538 -4.549 1.00 53.72 95 ARG A O 1
ATOM 770 N N . THR A 1 96 ? 20.717 -1.492 -3.690 1.00 58.84 96 THR A N 1
AT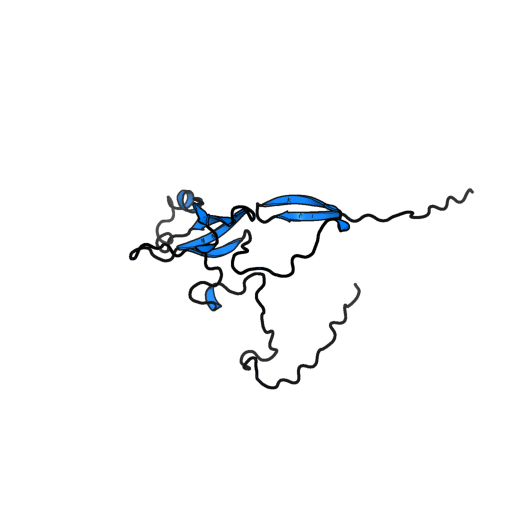OM 771 C CA . THR A 1 96 ? 20.008 -0.946 -2.522 1.00 58.84 96 THR A CA 1
ATOM 772 C C . THR A 1 96 ? 19.635 0.529 -2.695 1.00 58.84 96 THR A C 1
ATOM 774 O O . THR A 1 96 ? 18.876 1.051 -1.877 1.00 58.84 96 THR A O 1
ATOM 777 N N . ALA A 1 97 ? 20.115 1.201 -3.747 1.00 76.12 97 ALA A N 1
ATOM 778 C CA . ALA A 1 97 ? 19.806 2.603 -3.989 1.00 76.12 97 ALA A CA 1
ATOM 779 C C . ALA A 1 97 ? 18.301 2.783 -4.245 1.00 76.12 97 ALA A C 1
ATOM 781 O O . ALA A 1 97 ? 17.715 2.193 -5.152 1.00 76.12 97 ALA A O 1
ATOM 782 N N . THR A 1 98 ? 17.664 3.579 -3.391 1.00 88.88 98 THR A N 1
ATOM 783 C CA . THR A 1 98 ? 16.264 3.977 -3.533 1.00 88.88 98 THR A CA 1
ATOM 784 C C . THR A 1 98 ? 16.197 5.401 -4.047 1.00 88.88 98 THR A C 1
ATOM 786 O O . THR A 1 98 ? 16.882 6.273 -3.511 1.00 88.88 98 THR A O 1
ATOM 789 N N . GLU A 1 99 ? 15.334 5.646 -5.019 1.00 91.00 99 GLU A N 1
ATOM 790 C CA . GLU A 1 99 ? 15.085 6.966 -5.582 1.00 91.00 99 GLU A CA 1
ATOM 791 C C . GLU A 1 99 ? 13.695 7.460 -5.177 1.00 91.00 99 GLU A C 1
ATOM 793 O O . GLU A 1 99 ? 12.754 6.672 -5.084 1.00 91.00 99 GLU A O 1
ATOM 798 N N . LEU A 1 100 ? 13.576 8.756 -4.879 1.00 94.19 100 LEU A N 1
ATOM 799 C CA . LEU A 1 100 ? 12.294 9.384 -4.574 1.00 94.19 100 LEU A CA 1
ATOM 800 C C . LEU A 1 100 ? 11.643 9.816 -5.886 1.00 94.19 100 LEU A C 1
ATOM 802 O O . LEU A 1 100 ? 12.147 10.722 -6.545 1.00 94.19 100 LEU A O 1
ATOM 806 N N . VAL A 1 101 ? 10.533 9.175 -6.235 1.00 92.94 101 VAL A N 1
ATOM 807 C CA . VAL A 1 101 ? 9.842 9.363 -7.511 1.00 92.94 101 VAL A CA 1
ATOM 808 C C . VAL A 1 101 ? 8.401 9.812 -7.251 1.00 92.94 101 VAL A C 1
ATOM 810 O O . VAL A 1 101 ? 7.743 9.274 -6.351 1.00 92.94 101 VAL A O 1
ATOM 813 N N . PRO A 1 102 ? 7.881 10.801 -7.992 1.00 93.88 102 PRO A N 1
ATOM 814 C CA . PRO A 1 102 ? 6.465 11.131 -7.942 1.00 93.88 102 PRO A CA 1
ATOM 815 C C . PRO A 1 102 ? 5.616 9.990 -8.507 1.00 93.88 102 PRO A C 1
ATOM 817 O O . PRO A 1 102 ? 5.932 9.433 -9.553 1.00 93.88 102 PRO A O 1
ATOM 820 N N . VAL A 1 103 ? 4.506 9.645 -7.854 1.00 93.00 103 VAL A N 1
ATOM 821 C CA . VAL A 1 103 ? 3.740 8.448 -8.256 1.00 93.00 103 VAL A CA 1
ATOM 822 C C . VAL A 1 103 ? 3.048 8.593 -9.608 1.00 93.00 103 VAL A C 1
ATOM 824 O O . VAL A 1 103 ? 2.783 7.599 -10.266 1.00 93.00 103 VAL A O 1
ATOM 827 N N . PHE A 1 104 ? 2.818 9.817 -10.077 1.00 91.38 104 PHE A N 1
ATOM 828 C CA . PHE A 1 104 ? 2.266 10.046 -11.413 1.00 91.38 104 PHE A CA 1
ATOM 829 C C . PHE A 1 104 ? 3.224 9.676 -12.560 1.00 91.38 104 PHE A C 1
ATOM 831 O O . PHE A 1 104 ? 2.779 9.603 -13.699 1.00 91.38 104 PHE A O 1
ATOM 838 N N . GLU A 1 105 ? 4.511 9.448 -12.279 1.00 91.06 105 GLU A N 1
ATOM 839 C CA . GLU A 1 105 ? 5.487 8.928 -13.254 1.00 91.06 105 GLU A CA 1
ATOM 840 C C . GLU A 1 105 ? 5.604 7.395 -13.206 1.00 91.06 105 GLU A C 1
ATOM 842 O O . GLU A 1 105 ? 6.392 6.800 -13.943 1.00 91.06 105 GLU A O 1
ATOM 847 N N . LEU A 1 106 ? 4.868 6.747 -12.298 1.00 91.00 106 LEU A N 1
ATOM 848 C CA . LEU A 1 106 ? 4.920 5.308 -12.088 1.00 91.00 106 LEU A CA 1
ATOM 849 C C . LEU A 1 106 ? 3.718 4.637 -12.743 1.00 91.00 106 LEU A C 1
ATOM 851 O O . LEU A 1 106 ? 2.573 5.007 -12.496 1.00 91.00 106 LEU A O 1
ATOM 855 N N . ASP A 1 107 ? 3.995 3.593 -13.512 1.00 89.56 107 ASP A N 1
ATOM 856 C CA . ASP A 1 107 ? 2.991 2.706 -14.081 1.00 89.56 107 ASP A CA 1
ATOM 857 C C . ASP A 1 107 ? 3.023 1.354 -13.352 1.00 89.56 107 ASP A C 1
ATOM 859 O O . ASP A 1 107 ? 4.008 0.613 -13.407 1.00 89.56 107 ASP A O 1
ATOM 863 N N . VAL A 1 108 ? 1.938 1.038 -12.640 1.00 88.12 108 VAL A N 1
ATOM 864 C CA . VAL A 1 108 ? 1.756 -0.222 -11.892 1.00 88.12 108 VAL A CA 1
ATOM 865 C C . VAL A 1 108 ? 1.383 -1.405 -12.788 1.00 88.12 108 VAL A C 1
ATOM 867 O O . VAL A 1 108 ? 1.533 -2.558 -12.386 1.00 88.12 108 VAL A O 1
ATOM 870 N N . HIS A 1 109 ? 0.885 -1.144 -13.995 1.00 85.31 109 HIS A N 1
ATOM 871 C CA . HIS A 1 109 ? 0.490 -2.180 -14.949 1.00 85.31 109 HIS A CA 1
ATOM 872 C C . HIS A 1 109 ? 1.599 -2.478 -15.955 1.00 85.31 109 HIS A C 1
ATOM 874 O O . HIS A 1 109 ? 1.675 -3.595 -16.479 1.00 85.31 109 HIS A O 1
ATOM 880 N N . GLY A 1 110 ? 2.469 -1.498 -16.189 1.00 81.56 110 GLY A N 1
ATOM 881 C CA . GLY A 1 110 ? 3.540 -1.570 -17.162 1.00 81.56 110 GLY A CA 1
ATOM 882 C C . GLY A 1 110 ? 3.024 -1.768 -18.595 1.00 81.56 110 GLY A C 1
ATOM 883 O O . GLY A 1 110 ? 1.821 -1.785 -18.867 1.00 81.56 110 GLY A O 1
ATOM 884 N N . PRO A 1 111 ? 3.939 -2.006 -19.550 1.00 77.44 111 PRO A N 1
ATOM 885 C CA . PRO A 1 111 ? 3.575 -2.193 -20.953 1.00 77.44 111 PRO A CA 1
ATOM 886 C C . PRO A 1 111 ? 2.876 -3.535 -21.235 1.00 77.44 111 PRO A C 1
ATOM 888 O O . PRO A 1 111 ? 2.168 -3.652 -22.237 1.00 77.44 111 PRO A O 1
ATOM 891 N N . ASP A 1 112 ? 3.079 -4.553 -20.386 1.00 75.81 112 ASP A N 1
ATOM 892 C CA . ASP A 1 112 ? 2.428 -5.865 -20.499 1.00 75.81 112 ASP A CA 1
ATOM 893 C C . ASP A 1 112 ? 1.722 -6.252 -19.184 1.00 75.81 112 ASP A C 1
ATOM 895 O O . ASP A 1 112 ? 2.382 -6.703 -18.241 1.00 75.81 112 ASP A O 1
ATOM 899 N N . PRO A 1 113 ? 0.379 -6.185 -19.125 1.00 66.12 113 PRO A N 1
ATOM 900 C CA . PRO A 1 113 ? -0.376 -6.487 -17.910 1.00 66.12 113 PRO A CA 1
ATOM 901 C C . PRO A 1 113 ? -0.240 -7.949 -17.448 1.00 66.12 113 PRO A C 1
ATOM 903 O O . PRO A 1 113 ? -0.553 -8.269 -16.302 1.00 66.12 113 PRO A O 1
ATOM 906 N N . VAL A 1 114 ? 0.224 -8.869 -18.303 1.00 68.31 114 VAL A N 1
ATOM 907 C CA . VAL A 1 114 ? 0.465 -10.268 -17.909 1.00 68.31 114 VAL A CA 1
ATOM 908 C C . VAL A 1 114 ? 1.752 -10.408 -17.092 1.00 68.31 114 VAL A C 1
ATOM 910 O O . VAL A 1 114 ? 1.821 -11.272 -16.217 1.00 68.31 114 VAL A O 1
ATOM 913 N N . ALA A 1 115 ? 2.755 -9.567 -17.351 1.00 72.19 115 ALA A N 1
ATOM 914 C CA . ALA A 1 115 ? 4.053 -9.629 -16.685 1.00 72.19 115 ALA A CA 1
ATOM 915 C C . ALA A 1 115 ? 4.020 -9.028 -15.269 1.00 72.19 115 ALA A C 1
ATOM 917 O O . ALA A 1 115 ? 4.638 -9.582 -14.360 1.00 72.19 115 ALA A O 1
ATOM 918 N N . PHE A 1 116 ? 3.275 -7.935 -15.076 1.00 70.94 116 PHE A N 1
ATOM 919 C CA . PHE A 1 116 ? 3.188 -7.211 -13.799 1.00 70.94 116 PHE A CA 1
ATOM 920 C C . PHE A 1 116 ? 2.061 -7.722 -12.887 1.00 70.94 116 PHE A C 1
ATOM 922 O O . PHE A 1 116 ? 2.099 -7.530 -11.673 1.00 70.94 116 PHE A O 1
ATOM 929 N N . GLY A 1 117 ? 1.113 -8.483 -13.442 1.00 77.06 117 GLY A N 1
ATOM 930 C CA . GLY A 1 117 ? 0.043 -9.114 -12.678 1.00 77.06 117 GLY A CA 1
ATOM 931 C C . GLY A 1 117 ? -1.068 -8.138 -12.288 1.00 77.06 117 GLY A C 1
ATOM 932 O O . GLY A 1 117 ? -1.276 -7.117 -12.932 1.00 77.06 117 GLY A O 1
ATOM 933 N N . ALA A 1 118 ? -1.838 -8.506 -11.261 1.00 81.38 118 ALA A N 1
ATOM 934 C CA . ALA A 1 118 ? -2.946 -7.687 -10.774 1.00 81.38 118 ALA A CA 1
ATOM 935 C C . ALA A 1 118 ? -2.478 -6.753 -9.654 1.00 81.38 118 ALA A C 1
ATOM 937 O O . ALA A 1 118 ? -1.883 -7.211 -8.672 1.00 81.38 118 ALA A O 1
ATOM 938 N N . HIS A 1 119 ? -2.824 -5.477 -9.773 1.00 84.12 119 HIS A N 1
ATOM 939 C CA . HIS A 1 119 ? -2.611 -4.459 -8.756 1.00 84.12 119 HIS A CA 1
ATOM 940 C C . HIS A 1 119 ? -3.749 -4.444 -7.731 1.00 84.12 119 HIS A C 1
ATOM 942 O O . HIS A 1 119 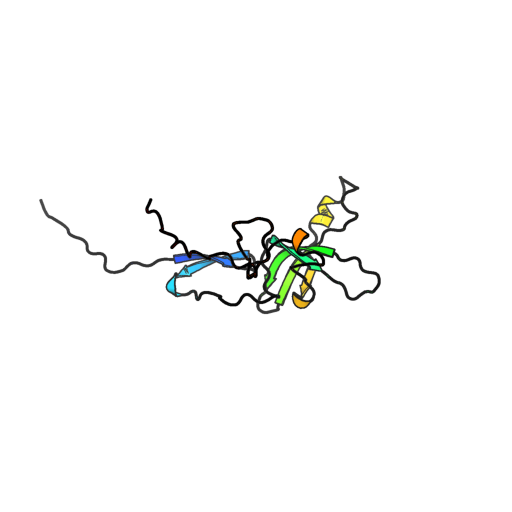? -4.863 -4.937 -7.951 1.00 84.12 119 HIS A O 1
ATOM 948 N N . ARG A 1 120 ? -3.483 -3.882 -6.552 1.00 84.12 120 ARG A N 1
ATOM 949 C CA . ARG A 1 120 ? -4.520 -3.694 -5.535 1.00 84.12 120 ARG A CA 1
ATOM 950 C C . ARG A 1 120 ? -5.531 -2.663 -6.022 1.00 84.12 120 ARG A C 1
ATOM 952 O O . ARG A 1 120 ? -5.198 -1.508 -6.224 1.00 84.12 120 ARG A O 1
ATOM 959 N N . GLY A 1 121 ? -6.791 -3.081 -6.106 1.00 81.19 121 GLY A N 1
ATOM 960 C CA . GLY A 1 121 ? -7.879 -2.243 -6.624 1.00 81.19 121 GLY A CA 1
ATOM 961 C C . GLY A 1 121 ? -8.400 -2.726 -7.968 1.00 81.19 121 GLY A C 1
ATOM 962 O O . GLY A 1 121 ? -9.536 -2.408 -8.319 1.00 81.19 121 GLY A O 1
ATOM 963 N N . ASP A 1 122 ? -7.638 -3.584 -8.648 1.00 81.81 122 ASP A N 1
ATOM 964 C CA . ASP A 1 122 ? -8.030 -4.137 -9.933 1.00 81.81 122 ASP A CA 1
ATOM 965 C C . ASP A 1 122 ? -9.291 -4.988 -9.835 1.00 81.81 122 ASP A C 1
ATOM 967 O O . ASP A 1 122 ? -9.458 -5.863 -8.974 1.00 81.81 122 ASP A O 1
ATOM 971 N N . ILE A 1 123 ? -10.180 -4.772 -10.800 1.00 80.19 123 ILE A N 1
ATOM 972 C CA . ILE A 1 123 ? -11.356 -5.608 -10.989 1.00 80.19 123 ILE A CA 1
ATOM 973 C C . ILE A 1 123 ? -10.955 -6.794 -11.861 1.00 80.19 123 ILE A C 1
ATOM 975 O O . ILE A 1 123 ? -10.851 -6.690 -13.082 1.00 80.19 123 ILE A O 1
ATOM 979 N N . VAL A 1 124 ? -10.780 -7.952 -11.230 1.00 78.94 124 VAL A N 1
ATOM 980 C CA . VAL A 1 124 ? -10.449 -9.199 -11.928 1.00 78.94 124 VAL A CA 1
ATOM 981 C C . VAL A 1 124 ? -11.688 -10.061 -12.175 1.00 78.94 124 VAL A C 1
ATOM 983 O O . VAL A 1 124 ? -12.545 -10.243 -11.306 1.00 78.94 124 VAL A O 1
ATOM 986 N N . PHE A 1 125 ? -11.773 -10.657 -13.365 1.00 78.56 125 PHE A N 1
ATOM 987 C CA . PHE A 1 125 ? -12.798 -11.650 -13.680 1.00 78.56 125 PHE A CA 1
ATOM 988 C C . PHE A 1 125 ? -12.295 -13.059 -13.372 1.00 78.56 125 PHE A C 1
ATOM 990 O O . PHE A 1 125 ? -11.425 -13.593 -14.056 1.00 78.56 125 PHE A O 1
ATOM 997 N N . ILE A 1 126 ? -12.904 -13.708 -12.379 1.00 79.25 126 ILE A N 1
ATOM 998 C CA . ILE A 1 126 ? -12.629 -15.116 -12.081 1.00 79.25 126 ILE A CA 1
ATOM 999 C C . ILE A 1 126 ? -13.557 -15.987 -12.931 1.00 79.25 126 ILE A C 1
ATOM 1001 O O . ILE A 1 126 ? -14.752 -16.116 -12.652 1.00 79.25 126 ILE A O 1
ATOM 1005 N N . SER A 1 127 ? -13.004 -16.607 -13.972 1.00 74.44 127 SER A N 1
ATOM 1006 C CA . SER A 1 127 ? -13.723 -17.564 -14.813 1.00 74.44 127 SER A CA 1
ATOM 1007 C C . SER A 1 127 ? -13.412 -19.005 -14.408 1.00 74.44 127 SER A C 1
ATOM 1009 O O . SER A 1 127 ? -12.265 -19.386 -14.206 1.00 74.44 127 SER A O 1
ATOM 1011 N N . THR A 1 128 ? -14.446 -19.850 -14.366 1.00 76.38 128 THR A N 1
ATOM 1012 C CA . THR A 1 128 ? -14.290 -21.313 -14.203 1.00 76.38 128 THR A CA 1
ATOM 1013 C C . THR A 1 128 ? -13.800 -22.005 -15.476 1.00 76.38 128 THR A C 1
ATOM 1015 O O . THR A 1 128 ? -13.511 -23.200 -15.463 1.00 76.38 128 THR A O 1
ATOM 1018 N N . ARG A 1 129 ? -13.735 -21.271 -16.592 1.00 71.50 129 ARG A N 1
ATOM 1019 C CA . ARG A 1 129 ? -13.221 -21.748 -17.874 1.00 71.50 129 ARG A CA 1
ATOM 1020 C C . ARG A 1 129 ? -12.008 -20.901 -18.256 1.00 71.50 129 ARG A C 1
ATOM 1022 O O . ARG A 1 129 ? -12.206 -19.708 -18.489 1.00 71.50 129 ARG A O 1
ATOM 1029 N N . PRO A 1 130 ? -10.810 -21.496 -18.377 1.00 60.75 130 PRO A N 1
ATOM 1030 C CA . PRO A 1 130 ? -9.568 -20.748 -18.566 1.00 60.75 130 PRO A CA 1
ATOM 1031 C C . PRO A 1 130 ? -9.560 -19.823 -19.796 1.00 60.75 130 PRO A C 1
ATOM 1033 O O . PRO A 1 130 ? -8.880 -18.811 -19.764 1.00 60.75 130 PRO A O 1
ATOM 1036 N N . ASN A 1 131 ? -10.372 -20.103 -20.828 1.00 64.44 131 ASN A N 1
ATOM 1037 C CA . ASN A 1 131 ? -10.353 -19.366 -22.104 1.00 64.44 131 ASN A CA 1
ATOM 1038 C C . ASN A 1 131 ? -11.739 -18.855 -22.555 1.00 64.44 131 ASN A C 1
ATOM 1040 O O . ASN A 1 131 ? -11.978 -18.676 -23.749 1.00 64.44 131 ASN A O 1
ATOM 1044 N N . ALA A 1 132 ? -12.703 -18.701 -21.642 1.00 62.06 132 ALA A N 1
ATOM 1045 C CA . ALA A 1 132 ? -13.999 -18.130 -22.016 1.00 62.06 132 ALA A CA 1
ATOM 1046 C C . ALA A 1 132 ? -13.912 -16.592 -22.023 1.00 62.06 132 ALA A C 1
ATOM 1048 O O . ALA A 1 132 ? -13.461 -16.032 -21.023 1.00 62.06 132 ALA A O 1
ATOM 1049 N N . PRO A 1 133 ? -14.361 -15.896 -23.087 1.00 60.47 133 PRO A N 1
ATOM 1050 C CA . PRO A 1 133 ? -14.395 -14.439 -23.077 1.00 60.47 133 PRO A CA 1
ATOM 1051 C C . PRO A 1 133 ? -15.301 -13.936 -21.947 1.00 60.47 133 PRO A C 1
ATOM 1053 O O . PRO A 1 133 ? -16.329 -14.550 -21.663 1.00 60.47 133 PRO A O 1
ATOM 1056 N N . ALA A 1 134 ? -14.939 -12.810 -21.323 1.00 57.38 134 ALA A N 1
ATOM 1057 C CA . ALA A 1 134 ? -15.628 -12.267 -20.144 1.00 57.38 134 ALA A CA 1
ATOM 1058 C C . ALA A 1 134 ? -17.136 -12.007 -20.360 1.00 57.38 134 ALA A C 1
ATOM 1060 O O . ALA A 1 134 ? -17.919 -12.051 -19.415 1.00 57.38 134 ALA A O 1
ATOM 1061 N N . TRP A 1 135 ? -17.555 -11.786 -21.610 1.00 57.16 135 TRP A N 1
ATOM 1062 C CA . TRP A 1 135 ? -18.951 -11.566 -22.005 1.00 57.16 135 TRP A CA 1
ATOM 1063 C C . TRP A 1 135 ? -19.680 -12.841 -22.457 1.00 57.16 135 TRP A C 1
ATOM 1065 O O . TRP A 1 135 ? -20.874 -12.787 -22.762 1.00 57.16 135 TRP A O 1
ATOM 1075 N N . ALA A 1 136 ? -18.997 -13.990 -22.528 1.00 54.72 136 ALA A N 1
ATOM 1076 C CA . ALA A 1 136 ? -19.637 -15.243 -22.900 1.00 54.72 136 ALA A CA 1
ATOM 1077 C C . ALA A 1 136 ? -20.788 -15.522 -21.920 1.00 54.72 136 ALA A C 1
ATOM 1079 O O . ALA A 1 136 ? -20.568 -15.458 -20.708 1.00 54.72 136 ALA A O 1
ATOM 1080 N N . PRO A 1 137 ? -21.999 -15.864 -22.399 1.00 44.31 137 PRO A N 1
ATOM 1081 C CA . PRO A 1 137 ? -23.144 -16.129 -21.540 1.00 44.31 137 PRO A CA 1
ATOM 1082 C C . PRO A 1 137 ? -22.927 -17.435 -20.763 1.00 44.31 137 PRO A C 1
ATOM 1084 O O . PRO A 1 137 ? -23.421 -18.510 -21.104 1.00 44.31 137 PRO A O 1
ATOM 1087 N N . GLY A 1 138 ? -22.148 -17.356 -19.691 1.00 51.06 138 GLY A N 1
ATOM 1088 C CA . GLY A 1 138 ? -22.071 -18.357 -18.651 1.00 51.06 138 GLY A CA 1
ATOM 1089 C C . GLY A 1 138 ? -23.231 -18.119 -17.705 1.00 51.06 138 GLY A C 1
ATOM 1090 O O . GLY A 1 138 ? -23.440 -17.002 -17.237 1.00 51.06 138 GLY A O 1
ATOM 1091 N N . ARG A 1 139 ? -24.006 -19.162 -17.396 1.00 42.44 139 ARG A N 1
ATOM 1092 C CA . ARG A 1 139 ? -24.949 -19.106 -16.275 1.00 42.44 139 ARG A CA 1
ATOM 1093 C C . ARG A 1 139 ? -24.130 -18.839 -15.013 1.00 42.44 139 ARG A C 1
ATOM 1095 O O . ARG A 1 139 ? -23.608 -19.776 -14.412 1.00 42.44 139 ARG A O 1
ATOM 1102 N N . CYS A 1 140 ? -24.006 -17.573 -14.637 1.00 41.31 140 CYS A N 1
ATOM 1103 C CA . CYS A 1 140 ? -23.402 -17.146 -13.391 1.00 41.31 140 CYS A CA 1
ATOM 1104 C C . CYS A 1 140 ? -24.355 -17.590 -12.277 1.00 41.31 140 CYS A C 1
ATOM 1106 O O . CYS A 1 140 ? -25.238 -16.858 -11.837 1.00 41.31 140 CYS A O 1
ATOM 1108 N N . ARG A 1 141 ? -24.273 -18.864 -11.876 1.00 44.16 141 ARG A N 1
ATOM 1109 C CA . ARG A 1 141 ? -24.874 -19.289 -10.617 1.00 44.16 141 ARG A CA 1
ATOM 1110 C C . ARG A 1 141 ? -24.008 -18.654 -9.548 1.00 44.16 141 ARG A C 1
ATOM 1112 O O . ARG A 1 141 ? -22.960 -19.207 -9.227 1.00 44.16 141 ARG A O 1
ATOM 1119 N N . LEU A 1 142 ? -24.460 -17.521 -9.010 1.00 41.06 142 LEU A N 1
ATOM 1120 C CA . LEU A 1 142 ? -24.023 -17.020 -7.713 1.00 41.06 142 LEU A CA 1
ATOM 1121 C C . LEU A 1 142 ? -24.197 -18.173 -6.710 1.00 41.06 142 LEU A C 1
ATOM 1123 O O . LEU A 1 142 ? -25.270 -18.387 -6.141 1.00 41.06 142 LEU A O 1
ATOM 1127 N N . ARG A 1 143 ? -23.165 -18.997 -6.531 1.00 43.66 143 ARG A N 1
ATOM 1128 C CA . ARG A 1 143 ? -23.100 -19.883 -5.380 1.00 43.66 143 ARG A CA 1
ATOM 1129 C C . ARG A 1 143 ? -22.816 -18.948 -4.218 1.00 43.66 143 ARG A C 1
ATOM 1131 O O . ARG A 1 143 ? -21.737 -18.374 -4.152 1.00 43.66 143 ARG A O 1
ATOM 1138 N N . ARG A 1 144 ? -23.808 -18.764 -3.338 1.00 38.72 144 ARG A N 1
ATOM 1139 C CA . ARG A 1 144 ? -23.589 -18.160 -2.018 1.00 38.72 144 ARG A CA 1
ATOM 1140 C C . ARG A 1 144 ? -22.327 -18.797 -1.444 1.00 38.72 144 ARG A C 1
ATOM 1142 O O . ARG A 1 144 ? -22.330 -20.013 -1.238 1.00 38.72 144 ARG A O 1
ATOM 1149 N N . LEU A 1 145 ? -21.284 -18.004 -1.200 1.00 41.84 145 LEU A N 1
ATOM 1150 C CA . LEU A 1 145 ? -20.209 -18.427 -0.316 1.00 41.84 145 LEU A CA 1
ATOM 1151 C C . LEU A 1 145 ? -20.866 -18.733 1.035 1.00 41.84 145 LEU A C 1
ATOM 1153 O O . LEU A 1 145 ? -21.295 -17.829 1.751 1.00 41.84 145 LEU A O 1
ATOM 1157 N N . ARG A 1 146 ? -21.039 -20.021 1.347 1.00 36.91 146 ARG A N 1
ATOM 1158 C CA . ARG A 1 146 ? -21.304 -20.446 2.718 1.00 36.91 146 ARG A CA 1
ATOM 1159 C C . ARG A 1 146 ? -19.964 -20.406 3.424 1.00 36.91 146 ARG A C 1
ATOM 1161 O O . ARG A 1 146 ? -19.077 -21.184 3.092 1.00 36.91 146 ARG A O 1
ATOM 1168 N N . TRP A 1 147 ? -19.851 -19.501 4.383 1.00 31.78 147 TRP A N 1
ATOM 1169 C CA . TRP A 1 147 ? -18.854 -19.598 5.433 1.00 31.78 147 TRP A CA 1
ATOM 1170 C C . TRP A 1 147 ? -19.036 -20.953 6.127 1.00 31.78 147 TRP A C 1
ATOM 1172 O O . TRP A 1 147 ? -20.117 -21.242 6.643 1.00 31.78 147 TRP A O 1
ATOM 1182 N N . LEU A 1 148 ? -18.017 -21.808 6.061 1.00 33.34 148 LEU A N 1
ATOM 1183 C CA . LEU A 1 148 ? -17.927 -22.984 6.919 1.00 33.34 148 LEU A CA 1
ATOM 1184 C C . LEU A 1 148 ? -17.445 -22.489 8.290 1.00 33.34 148 LEU A C 1
ATOM 1186 O O . LEU A 1 148 ? -16.418 -21.808 8.331 1.00 33.34 148 LEU A O 1
ATOM 1190 N N . PRO A 1 149 ? -18.167 -22.752 9.391 1.00 43.53 149 PRO A N 1
ATOM 1191 C CA . PRO A 1 149 ? -17.618 -22.511 10.715 1.00 43.53 149 PRO A CA 1
ATOM 1192 C C . PRO A 1 149 ? -16.485 -23.511 10.982 1.00 43.53 149 PRO A C 1
ATOM 1194 O O . PRO A 1 149 ? -16.542 -24.650 10.510 1.00 43.53 149 PRO A O 1
ATOM 1197 N N . ALA A 1 150 ? -15.464 -23.037 11.695 1.00 44.53 150 ALA A N 1
ATOM 1198 C CA . ALA A 1 150 ? -14.404 -23.859 12.271 1.00 44.53 150 ALA A CA 1
ATOM 1199 C C . ALA A 1 150 ? -14.947 -24.774 13.379 1.00 44.53 150 ALA A C 1
ATOM 1201 O O . ALA A 1 150 ? -15.931 -24.366 14.043 1.00 44.53 150 ALA A O 1
#

Foldseek 3Di:
DDDDDDDDPDDWDWDWDQDLQRDIDIGTPVVDDDDQADDQLDDHAQQWWWFDDPDPPDDTWIWGFHGADPVQQKTWTQTDDPPLPPDPDPSPVSSPDTDIGRSVRIGRCPPDNVVRDDDPNDDDDDDPDPDDPPPPPDPPPPPPPDDDDD

Secondary structure (DSSP, 8-state):
-------------EEEEE-TTS-EEEEEGGG--------TT---TT-EEEE--SSTTPPPEEEEEEEEETTTTEEEEEEE-TTTTS-TTTHHHHTT-EEEEEGGGEESS-S-HHHH-PPTT------SSTT--TTS----------PPP-

=== Feature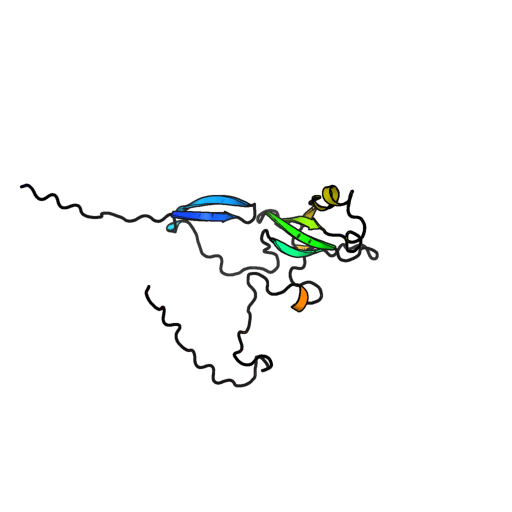 glossary ===
The record interleaves many kinds of information about one protein. Here is each kind framed as the question it answers.

Q: What are the backbone torsion angles?
A: φ (phi) and ψ (psi) are the two rotatable backbone dihedrals per residue: φ is the C(i-1)–N–Cα–C torsion, ψ is the N–Cα–C–N(i+1) torsion, both in degrees on (−180°, 180°]. α-helical residues cluster near (−60°, −45°); β-strand residues near (−120°, +130°). A Ramachandran plot is simply a scatter of (φ, ψ) for every residue.

Q: What is the amino-acid chain?
A: This is the polypeptide sequence — one letter per residue, N-terminus first. Length ranges from a few dozen residues for small domains to over a thousand for large multi-domain proteins.

Q: How mobile is each atom in the crystal?
A: For experimental (PDB) structures, the B-factor (temperature factor) quantifies the positional spread of each atom in the crystal — a combination of thermal vibration and static disorder — in units of Å². High B-factors mark flexible loops or poorly resolved regions; low B-factors mark the rigid, well-ordered core.

Q: Are the domains correctly placed relative to each other?
A: Predicted Aligned Error (PAE) is an AlphaFold confidence matrix: entry (i, j) is the expected error in the position of residue j, in ångströms, when the prediction is superimposed on the true structure at residue i. Low PAE within a block of residues means that block is internally rigid and well-predicted; high PAE between two blocks means their relative placement is uncertain even if each block individually is confident.

Q: How confident is the AlphaFold model at each residue?
A: pLDDT is the predicted lDDT-Cα score: AlphaFold's confidence that the local environment of each residue (all inter-atomic distances within 15 Å) is correctly placed. It is a per-residue number between 0 and 100, with higher meaning more reliable.

Q: What family and function is it annotated with?
A: Functional annotations link the protein to curated databases. InterPro entries identify conserved domains and families by matching the sequence against member-database signatures (Pfam, PROSITE, CDD, …). Gene Ontology (GO) terms describe molecular function, biological process, and cellular component in a controlled vocabulary. CATH places the structure in a hierarchical fold classification (Class/Architecture/Topology/Homologous-superfamily). The organism is the source species.

Q: How big and how compact is the whole molecule?
A: Three whole-structure scalars: the radius of gyration (RMS distance of Cα from centroid, in Å), the count of Cα–Cα contacts (pairs closer than 8 Å and separated by more than four residues in sequence — i.e. tertiary, not local, contacts), and the bounding-box dimensions. Together they distinguish compact globular folds from extended fibres or disordered chains.

Q: What known structures does this most resemble?
A: The Foldseek neighbor list gives the closest experimentally determined structures in the PDB, ranked by structural alignment. TM-score near 1 means near-identical fold; near 0.3 means only rough topology match. This is how one finds what a novel AlphaFold prediction most resembles in the solved-structure universe.

Q: Which residues are buried vs exposed?
A: SASA measures how much of the protein is reachable by solvent. It is computed by rolling a water-sized probe over the atomic surface and summing the exposed area (Å²). Per-residue SASA distinguishes core (buried, low SASA) from surface (exposed, high SASA) residues; total SASA is a whole-molecule size measure.

Q: Which residues are in helices, strands, or loops?
A: Eight-state secondary structure (DSSP): H is the canonical α-helix, G the tighter 3₁₀-helix, I the wider π-helix; E/B are β-structure, T and S are turns and bends, and '-' is everything else. DSSP derives these from the pattern of main-chain N–H···O=C hydrogen bonds, not from the sequence.

Q: Where is each backbone atom in 3D?
A: Structure coordinates are given as an mmCIF _atom_site loop: one row per atom with element, residue name, chain id, sequence number, and x/y/z position in Å. Only the four main-chain atoms per residue are included here; side chains are omitted to keep the record compact.

Q: What if only a Cα trace is available?
A: Three-state secondary structure (P-SEA) collapses the eight DSSP classes into helix (a), strand (b), and coil (c). P-SEA assigns these from Cα geometry alone — distances and angles — without requiring backbone oxygens, so it works on any Cα trace.

Q: What do the rendered images show?
A: The six renders are orthographic views along the three Cartesian axes in both directions. Representation (cartoon, sticks, or surface) and color scheme (sequence-rainbow or by-chain) vary across proteins so the training set covers all the common visualization conventions.

Q: What does the local fold look like, residue by residue?
A: Foldseek's 3Di representation compresses backbone geometry into a per-residue letter drawn from a learned twenty-state alphabet. It captures the tertiary interaction pattern around each residue — which residues are packed against it in space, regardless of where they are in sequence.

Q: What do the diagnostic plots show?
A: The contact map is a binary N×N matrix image: pixel (i, j) is dark where Cα_i and Cα_j are within 8 Å and |i−j|>4. Because the |i−j|>4 filter removes local helical contacts, off-diagonal stripes parallel to the main diagonal indicate parallel β-sheets; stripes perpendicular to it indicate antiparallel β-sheets. The Ramachandran plot scatters every residue's (φ, ψ) pair against the sterically allowed regions. The PAE heatmap renders the predicted-aligned-error matrix.